Protein AF-A0A920JGI1-F1 (afdb_monomer_lite)

Secondary structure (DSSP, 8-state):
-HHHHHHHHTT-TTTTS-GGG---GGGSPPSTTPPPPPP-HHHHT------S--EEEE-SSSSSS-EEEE--SSSSPBPEEEEE-SSS-EEE----GGGTT-B----

Radius of gyration: 19.33 Å; chains: 1; bounding box: 42×26×53 Å

Foldseek 3Di:
DVQQVVCVVVPNPPPPDDPVPHDDCVVVDPDPDDDDDDDCCVVQVNPDDAADWDKDWAPPPPPPHIWMWIAHQDQQDWIWTWDDPVPRHTDGDPPPVVRPNRHHHDD

Structure (mmCIF, N/CA/C/O backbone):
data_AF-A0A920JGI1-F1
#
_entry.id   AF-A0A920JGI1-F1
#
loop_
_atom_site.group_PDB
_atom_site.id
_atom_site.type_symbol
_atom_site.label_atom_id
_atom_site.label_alt_id
_atom_site.label_comp_id
_atom_site.label_asym_id
_atom_site.label_entity_id
_atom_site.label_seq_id
_atom_site.pdbx_PDB_ins_code
_atom_site.Cartn_x
_atom_site.Cartn_y
_atom_site.Cartn_z
_atom_site.occupancy
_atom_site.B_iso_or_equiv
_atom_site.auth_seq_id
_atom_site.auth_comp_id
_atom_site.auth_asym_id
_atom_site.auth_atom_id
_atom_site.pdbx_PDB_model_num
ATOM 1 N N . MET A 1 1 ? -8.539 3.399 25.474 1.00 62.47 1 MET A N 1
ATOM 2 C CA . MET A 1 1 ? -8.753 3.263 24.015 1.00 62.47 1 MET A CA 1
ATOM 3 C C . MET A 1 1 ? -8.398 1.865 23.494 1.00 62.47 1 MET A C 1
ATOM 5 O O . MET A 1 1 ? -9.261 1.253 22.884 1.00 62.47 1 MET A O 1
ATOM 9 N N . VAL A 1 2 ? -7.209 1.314 23.793 1.00 79.56 2 VAL A N 1
ATOM 10 C CA . VAL A 1 2 ? -6.747 0.002 23.265 1.00 79.56 2 VAL A CA 1
ATOM 11 C C . VAL A 1 2 ? -7.649 -1.191 23.633 1.00 79.56 2 VAL A C 1
ATOM 13 O O . VAL A 1 2 ? -7.760 -2.127 22.851 1.00 79.56 2 VAL A O 1
ATOM 16 N N . LEU A 1 3 ? -8.354 -1.155 24.771 1.00 90.69 3 LEU A N 1
ATOM 17 C CA . LEU A 1 3 ? -9.165 -2.292 25.229 1.00 90.69 3 LEU A CA 1
ATOM 18 C C . LEU A 1 3 ? -10.262 -2.702 24.231 1.00 90.69 3 LEU A C 1
ATOM 20 O O . LEU A 1 3 ? -10.372 -3.876 23.915 1.00 90.69 3 LEU A O 1
ATOM 24 N N . ASN A 1 4 ? -11.034 -1.757 23.682 1.00 92.69 4 ASN A N 1
ATOM 25 C CA . ASN A 1 4 ? -12.092 -2.087 22.713 1.00 92.69 4 ASN A CA 1
ATOM 26 C C . ASN A 1 4 ? -11.502 -2.722 21.447 1.00 92.69 4 ASN A C 1
ATOM 28 O O . ASN A 1 4 ? -12.067 -3.679 20.933 1.00 92.69 4 ASN A O 1
ATOM 32 N N . ILE A 1 5 ? -10.336 -2.236 21.004 1.00 89.81 5 ILE A N 1
ATOM 33 C CA . ILE A 1 5 ? -9.608 -2.792 19.858 1.00 89.81 5 ILE A CA 1
ATOM 34 C C . ILE A 1 5 ? -9.174 -4.233 20.159 1.00 89.81 5 ILE A C 1
ATOM 36 O O . ILE A 1 5 ? -9.395 -5.110 19.335 1.00 89.81 5 ILE A O 1
ATOM 40 N N . ALA A 1 6 ? -8.652 -4.516 21.355 1.00 92.19 6 ALA A N 1
ATOM 41 C CA . ALA A 1 6 ? -8.302 -5.881 21.757 1.00 92.19 6 ALA A CA 1
ATOM 42 C C . ALA A 1 6 ? -9.521 -6.826 21.785 1.00 92.19 6 ALA A C 1
ATOM 44 O O . ALA A 1 6 ? -9.419 -7.973 21.369 1.00 92.19 6 ALA A O 1
ATOM 45 N N . TYR A 1 7 ? -10.696 -6.353 22.212 1.00 93.38 7 TYR A N 1
ATOM 46 C CA . TYR A 1 7 ? -11.926 -7.153 22.131 1.00 93.38 7 TYR A CA 1
ATOM 47 C C . TYR A 1 7 ? -12.406 -7.354 20.684 1.00 93.38 7 TYR A C 1
ATOM 49 O O . TYR A 1 7 ? -13.000 -8.388 20.383 1.00 93.38 7 TYR A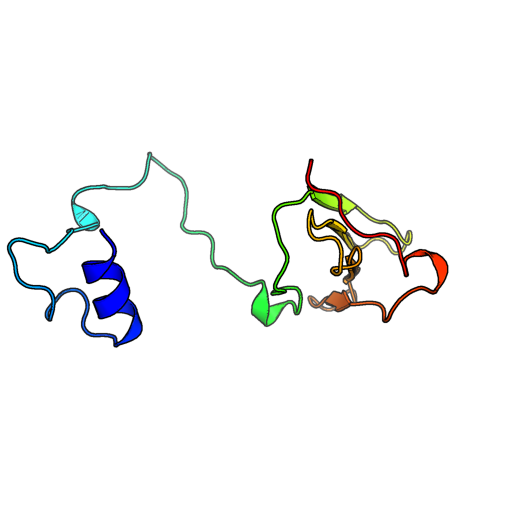 O 1
ATOM 57 N N . MET A 1 8 ? -12.136 -6.414 19.770 1.00 91.88 8 MET A N 1
ATOM 58 C CA . MET A 1 8 ? -12.419 -6.587 18.338 1.00 91.88 8 MET A CA 1
ATOM 59 C C . MET A 1 8 ? -11.531 -7.661 17.704 1.00 91.88 8 MET A C 1
ATOM 61 O O . MET A 1 8 ? -12.041 -8.454 16.916 1.00 91.88 8 MET A O 1
ATOM 65 N N . THR A 1 9 ? -10.242 -7.740 18.063 1.00 91.56 9 THR A N 1
ATOM 66 C CA . THR A 1 9 ? -9.326 -8.738 17.474 1.00 91.56 9 THR A CA 1
ATOM 67 C C . THR A 1 9 ? -9.707 -10.177 17.819 1.00 91.56 9 THR A C 1
ATOM 69 O O . THR A 1 9 ? -9.415 -11.084 17.046 1.00 91.56 9 THR A O 1
ATOM 72 N N . ILE A 1 10 ? -10.404 -10.384 18.940 1.00 94.50 10 ILE A N 1
ATOM 73 C CA . ILE A 1 10 ? -10.933 -11.689 19.363 1.00 94.50 10 ILE A CA 1
ATOM 74 C C . ILE A 1 10 ? -12.438 -11.857 19.084 1.00 94.50 10 ILE A C 1
ATOM 76 O O . ILE A 1 10 ? -13.046 -12.809 19.565 1.00 94.50 10 ILE A O 1
ATOM 80 N N . GLY A 1 11 ? -13.063 -10.932 18.342 1.00 92.25 11 GLY A N 1
ATOM 81 C CA . GLY A 1 11 ? -14.479 -11.010 17.954 1.00 92.25 11 GLY A CA 1
ATOM 82 C C . GLY A 1 11 ? -15.483 -10.852 19.103 1.00 92.25 11 GLY A C 1
ATOM 83 O O . GLY A 1 11 ? -16.646 -11.213 18.957 1.00 92.25 11 GLY A O 1
ATOM 84 N N . GLN A 1 12 ? -15.054 -10.324 20.249 1.00 94.44 12 GLN A N 1
ATOM 85 C CA . GLN A 1 12 ? -15.886 -10.161 21.444 1.00 94.44 12 GLN A CA 1
ATOM 86 C C . GLN A 1 12 ? -16.416 -8.733 21.627 1.00 94.44 12 GLN A C 1
ATOM 88 O O . GLN A 1 12 ? -17.182 -8.471 22.551 1.00 94.44 12 GLN A O 1
ATOM 93 N N . TYR A 1 13 ? -16.037 -7.786 20.773 1.00 92.56 13 TYR A N 1
ATOM 94 C CA . TYR A 1 13 ? -16.662 -6.466 20.762 1.00 92.56 13 TYR A CA 1
ATOM 95 C C . TYR A 1 13 ? -18.076 -6.536 20.140 1.00 92.56 13 TYR A C 1
ATOM 97 O O . TYR A 1 13 ? -18.231 -7.159 19.090 1.00 92.56 13 TYR A O 1
ATOM 105 N N . PRO A 1 14 ? -19.100 -5.859 20.701 1.00 93.44 14 PRO A N 1
ATOM 106 C CA . PRO A 1 14 ? -19.060 -5.027 21.910 1.00 93.44 14 PRO A CA 1
ATOM 107 C C . PRO A 1 14 ? -19.344 -5.788 23.217 1.00 93.44 14 PRO A C 1
ATOM 109 O O . PRO A 1 14 ? -19.015 -5.282 24.285 1.00 93.44 14 PRO A O 1
ATOM 112 N N . SER A 1 15 ? -19.945 -6.980 23.162 1.00 94.69 15 SER A N 1
ATOM 113 C CA . SER A 1 15 ? -20.536 -7.664 24.326 1.00 94.69 15 SER A CA 1
ATOM 114 C C . SER A 1 15 ? -19.549 -8.077 25.422 1.00 94.69 15 SER A C 1
ATOM 116 O O . SER A 1 15 ? -19.942 -8.201 26.576 1.00 94.69 15 SER A O 1
ATOM 118 N N . GLY A 1 16 ? -18.284 -8.312 25.079 1.00 93.25 16 GLY A N 1
ATOM 119 C CA . GLY A 1 16 ? -17.235 -8.701 26.022 1.00 93.25 16 GLY A CA 1
ATOM 120 C C . GLY A 1 16 ? -16.561 -7.524 26.727 1.00 93.25 16 GLY A C 1
ATOM 121 O O . GLY A 1 16 ? -15.860 -7.732 27.714 1.00 93.25 16 GLY A O 1
ATOM 122 N N . VAL A 1 17 ? -16.756 -6.286 26.261 1.00 95.06 17 VAL A N 1
ATOM 123 C CA . VAL A 1 17 ? -16.090 -5.122 26.859 1.00 95.06 17 VAL A CA 1
ATOM 124 C C . VAL A 1 17 ? -16.799 -4.743 28.164 1.00 95.06 17 VAL A C 1
ATOM 126 O O . VAL A 1 17 ? -18.004 -4.493 28.137 1.00 95.06 17 VAL A O 1
ATOM 129 N N . PRO A 1 18 ? -16.089 -4.623 29.306 1.00 94.88 18 PRO A N 1
ATOM 130 C CA . PRO A 1 18 ? -16.700 -4.119 30.531 1.00 94.88 18 PRO A CA 1
ATOM 131 C C . PRO A 1 18 ? -17.330 -2.742 30.299 1.00 94.88 18 PRO A C 1
ATOM 133 O O . PRO A 1 18 ? -16.672 -1.854 29.759 1.00 94.88 18 PRO A O 1
ATOM 136 N N . GLU A 1 19 ? -18.570 -2.553 30.752 1.00 93.19 19 GLU A N 1
A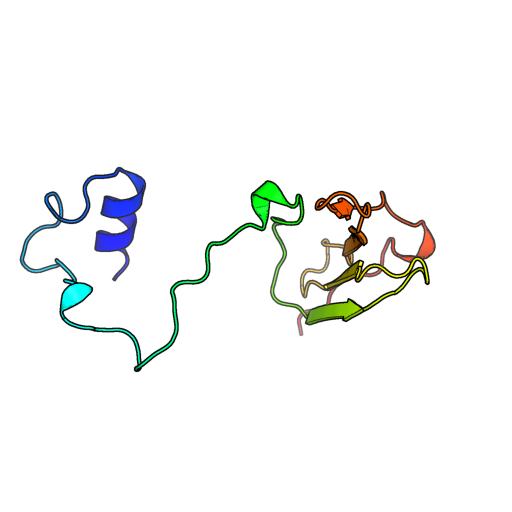TOM 137 C CA . GLU A 1 19 ? -19.414 -1.393 30.419 1.00 93.19 19 GLU A CA 1
ATOM 138 C C . GLU A 1 19 ? -18.714 -0.043 30.633 1.00 93.19 19 GLU A C 1
ATOM 140 O O . GLU A 1 19 ? -18.740 0.820 29.760 1.00 93.19 19 GLU A O 1
ATOM 145 N N . ARG A 1 20 ? -17.977 0.103 31.743 1.00 93.56 20 ARG A N 1
ATOM 146 C CA . ARG A 1 20 ? -17.211 1.322 32.068 1.00 93.56 20 ARG A CA 1
ATOM 147 C C . ARG A 1 20 ? -16.142 1.707 31.036 1.00 93.56 20 ARG A C 1
ATOM 149 O O . ARG A 1 20 ? -15.632 2.821 31.074 1.00 93.56 20 ARG A O 1
ATOM 156 N N . TYR A 1 21 ? -15.755 0.780 30.163 1.00 92.69 21 TYR A N 1
ATOM 157 C CA . TYR A 1 21 ? -14.761 0.981 29.112 1.00 92.69 21 TYR A CA 1
ATOM 158 C C . TYR A 1 21 ? -15.341 0.854 27.704 1.00 92.69 21 TYR A C 1
ATOM 160 O O . TYR A 1 21 ? -14.593 1.068 26.748 1.00 92.69 21 TYR A O 1
ATOM 168 N N . LEU A 1 22 ? -16.617 0.486 27.553 1.00 93.00 22 LEU A N 1
ATOM 169 C CA . LEU A 1 22 ? -17.243 0.309 26.248 1.00 93.00 22 LEU A CA 1
ATOM 170 C C . LEU A 1 22 ? -17.306 1.653 25.519 1.00 93.00 22 LEU A C 1
ATOM 172 O O . LEU A 1 22 ? -17.932 2.605 25.979 1.00 93.00 22 LEU A O 1
ATOM 176 N N . ILE A 1 23 ? -16.672 1.712 24.350 1.00 90.12 23 ILE A N 1
ATOM 177 C CA . ILE A 1 23 ? -16.856 2.821 23.418 1.00 90.12 23 ILE A CA 1
ATOM 178 C C . ILE A 1 23 ? -17.966 2.402 22.464 1.00 90.12 23 ILE A C 1
ATOM 180 O O . ILE A 1 23 ? -17.776 1.505 21.644 1.00 90.12 23 ILE A O 1
ATOM 184 N N . ASP A 1 24 ? -19.127 3.039 22.579 1.00 87.75 24 ASP A N 1
ATOM 185 C CA . ASP A 1 24 ? -20.232 2.850 21.643 1.00 87.75 24 ASP A CA 1
ATOM 186 C C . ASP A 1 24 ? -20.029 3.751 20.419 1.00 87.75 24 ASP A C 1
ATOM 188 O O . ASP A 1 24 ? -20.397 4.927 20.425 1.00 87.75 24 ASP A O 1
ATOM 192 N N . PHE A 1 25 ? -19.432 3.200 19.358 1.00 79.19 25 PHE A N 1
ATOM 193 C CA . PHE A 1 25 ? -19.181 3.944 18.120 1.00 79.19 25 PHE A CA 1
ATOM 194 C C . PHE A 1 25 ? -20.468 4.458 17.461 1.00 79.19 25 PHE A C 1
ATOM 196 O O . PHE A 1 25 ? -20.404 5.433 16.717 1.00 79.19 25 PHE A O 1
ATOM 203 N N . LYS A 1 26 ? -21.648 3.893 17.772 1.00 79.56 26 LYS A N 1
ATOM 204 C CA . LYS A 1 26 ? -22.926 4.411 17.255 1.00 79.56 26 LYS A CA 1
ATOM 205 C C . LYS A 1 26 ? -23.256 5.804 17.797 1.00 79.56 26 LYS A C 1
ATOM 207 O O . LYS A 1 26 ? -23.989 6.539 17.145 1.00 79.56 26 LYS A O 1
ATOM 212 N N . LYS A 1 27 ? -22.707 6.186 18.958 1.00 82.00 27 LYS A N 1
ATOM 213 C CA . LYS A 1 27 ? -22.861 7.534 19.538 1.00 82.00 27 LYS A CA 1
ATOM 214 C C . LYS A 1 27 ? -21.986 8.587 18.863 1.00 82.00 27 LYS A C 1
ATOM 216 O O . LYS A 1 27 ? -22.205 9.774 19.080 1.00 82.00 27 LYS A O 1
ATOM 221 N N . TYR A 1 28 ? -21.023 8.161 18.050 1.00 76.50 28 TYR A N 1
ATOM 222 C CA . TYR A 1 28 ? -20.130 9.029 17.292 1.00 76.50 28 TYR A CA 1
ATOM 223 C C . TYR A 1 28 ? -20.386 8.819 15.796 1.00 76.50 28 TYR A C 1
ATOM 225 O O . TYR A 1 28 ? -19.540 8.244 15.105 1.00 76.50 28 TYR A O 1
ATOM 233 N N . PRO A 1 29 ? -21.573 9.210 15.290 1.00 69.31 29 PRO A N 1
ATOM 234 C CA . PRO A 1 29 ? -21.875 9.076 13.877 1.00 69.31 29 PRO A CA 1
ATOM 235 C C . PRO A 1 29 ? -20.826 9.833 13.057 1.00 69.31 29 PRO A C 1
ATOM 237 O O . PRO A 1 29 ? -20.362 10.908 13.441 1.00 69.31 29 PRO A O 1
ATOM 240 N N . GLN A 1 30 ? -20.426 9.226 11.944 1.00 66.62 30 GLN A N 1
ATOM 241 C CA . GLN A 1 30 ? -19.454 9.784 11.013 1.00 66.62 30 GLN A CA 1
ATOM 242 C C . GLN A 1 30 ? -19.877 11.200 10.589 1.00 66.62 30 GLN A C 1
ATOM 244 O O . GLN A 1 30 ? -21.069 11.463 10.414 1.00 66.62 30 GLN A O 1
ATOM 249 N N . TYR A 1 31 ? -18.901 12.099 10.412 1.00 61.19 31 TYR A N 1
ATOM 250 C CA . TYR A 1 31 ? -19.132 13.405 9.788 1.00 61.19 31 TYR A CA 1
ATOM 251 C C . TYR A 1 31 ? -19.943 13.216 8.494 1.00 61.19 31 TYR A C 1
ATOM 253 O O . TYR A 1 31 ? -19.650 12.328 7.693 1.00 61.19 31 TYR A O 1
ATOM 261 N N . GLU A 1 32 ? -21.003 14.010 8.358 1.00 65.38 32 GLU A N 1
ATOM 262 C CA . GLU A 1 32 ? -22.131 13.787 7.455 1.00 65.38 32 GLU A CA 1
ATOM 263 C C . GLU A 1 32 ? -21.763 13.366 6.010 1.00 65.38 32 GLU A C 1
ATOM 265 O O . GLU A 1 32 ? -20.877 13.935 5.375 1.00 65.38 32 GLU A O 1
ATOM 270 N N . LYS A 1 33 ? -22.558 12.429 5.462 1.00 71.31 33 LYS A N 1
ATOM 271 C CA . LYS A 1 33 ? -22.743 12.085 4.029 1.00 71.31 33 LYS A CA 1
ATOM 272 C C . LYS A 1 33 ? -21.687 11.240 3.299 1.00 71.31 33 LYS A C 1
ATOM 274 O O . LYS A 1 33 ? -21.961 10.860 2.161 1.00 71.31 33 LYS A O 1
ATOM 279 N N . LEU A 1 34 ? -20.545 10.886 3.888 1.00 74.50 34 LEU A N 1
ATOM 280 C CA . LEU A 1 34 ? -19.585 9.997 3.208 1.00 74.50 34 LEU A CA 1
ATOM 281 C C . LEU A 1 34 ? -19.894 8.507 3.452 1.00 74.50 34 LEU A C 1
ATOM 283 O O . LEU A 1 34 ? -20.175 8.129 4.589 1.00 74.50 34 LEU A O 1
ATOM 287 N N . PRO A 1 35 ? -19.828 7.643 2.419 1.00 80.56 35 PRO A N 1
ATOM 288 C CA . PRO A 1 35 ? -19.969 6.204 2.601 1.00 80.56 35 PRO A CA 1
ATOM 289 C C . PRO A 1 35 ? -18.741 5.608 3.302 1.00 80.56 35 PRO A C 1
ATOM 291 O O . PRO A 1 35 ? -17.657 6.195 3.328 1.00 80.56 35 PRO A O 1
ATOM 294 N N . TYR A 1 36 ? -18.893 4.390 3.821 1.00 79.81 36 TYR A N 1
ATOM 295 C CA . TYR A 1 36 ? -17.746 3.581 4.217 1.00 79.81 36 TYR A CA 1
ATOM 296 C C . TYR A 1 36 ? -16.976 3.124 2.977 1.00 79.81 36 TYR A C 1
ATOM 298 O O . TYR A 1 36 ? -17.550 2.544 2.054 1.00 79.81 36 TYR A O 1
ATOM 306 N N . PHE A 1 37 ? -15.662 3.335 2.982 1.00 85.62 37 PHE A N 1
ATOM 307 C CA . PHE A 1 37 ? -14.776 2.814 1.948 1.00 85.62 37 PHE A CA 1
ATOM 308 C C . PHE A 1 37 ? -14.310 1.418 2.344 1.00 85.62 37 PHE A C 1
ATOM 310 O O . PHE A 1 37 ? -13.678 1.223 3.384 1.00 85.62 37 PHE A O 1
ATOM 317 N N . LYS A 1 38 ? -14.631 0.425 1.514 1.00 89.38 38 LYS A N 1
ATOM 318 C CA . LYS A 1 38 ? -14.121 -0.932 1.698 1.00 89.38 38 LYS A CA 1
ATOM 319 C C . LYS A 1 38 ? -12.624 -0.936 1.397 1.00 89.38 38 LYS A C 1
ATOM 321 O O . LYS A 1 38 ? -12.225 -0.611 0.282 1.00 89.38 38 LYS A O 1
ATOM 326 N N . ASN A 1 39 ? -11.809 -1.359 2.360 1.00 90.38 39 ASN A N 1
ATOM 327 C CA . ASN A 1 39 ? -10.407 -1.651 2.087 1.00 90.38 39 ASN A CA 1
ATOM 328 C C . ASN A 1 39 ? -10.325 -2.860 1.135 1.00 90.38 39 ASN A C 1
ATOM 330 O O . ASN A 1 39 ? -10.843 -3.937 1.438 1.00 90.38 39 ASN A O 1
ATOM 334 N N . ILE A 1 40 ? -9.711 -2.656 -0.031 1.00 94.19 40 ILE A N 1
ATOM 335 C CA . ILE A 1 40 ? -9.483 -3.685 -1.054 1.00 94.19 40 ILE A CA 1
ATOM 336 C C . ILE A 1 40 ? -7.991 -3.950 -1.301 1.00 94.19 40 ILE A C 1
ATOM 338 O O . ILE A 1 40 ? -7.669 -4.737 -2.188 1.00 94.19 40 ILE A O 1
ATOM 342 N N . GLY A 1 41 ? -7.087 -3.359 -0.512 1.00 92.44 41 GLY A N 1
ATOM 343 C CA . GLY A 1 41 ? -5.634 -3.439 -0.701 1.00 92.44 41 GLY A CA 1
ATOM 344 C C . GLY A 1 41 ? -5.118 -4.874 -0.775 1.00 92.44 41 GLY A C 1
ATOM 345 O O . GLY A 1 41 ? -4.437 -5.232 -1.736 1.00 92.44 41 GLY A O 1
ATOM 346 N N . SER A 1 42 ? -5.533 -5.738 0.161 1.00 91.38 42 SER A N 1
ATOM 347 C CA . SER A 1 42 ? -5.093 -7.142 0.184 1.00 91.38 42 SER A CA 1
ATOM 348 C C . SER A 1 42 ? -5.632 -7.901 -1.027 1.00 91.38 42 SER A C 1
ATOM 350 O O . SER A 1 42 ? -4.943 -8.729 -1.614 1.00 91.38 42 SER A O 1
ATOM 352 N N . SER A 1 43 ? -6.857 -7.580 -1.461 1.00 92.38 43 SER A N 1
ATOM 353 C CA . SER A 1 43 ? -7.418 -8.177 -2.672 1.00 92.38 43 SER A CA 1
ATOM 354 C C . SER A 1 43 ? -6.689 -7.709 -3.931 1.00 92.38 43 SER A C 1
ATOM 356 O O . SER A 1 43 ? -6.574 -8.486 -4.868 1.00 92.38 43 SER A O 1
ATOM 358 N N . LEU A 1 44 ? -6.180 -6.478 -3.961 1.00 93.50 44 LEU A N 1
ATOM 359 C CA . LEU A 1 44 ? -5.459 -5.911 -5.098 1.00 93.50 44 LEU A CA 1
ATOM 360 C C . LEU A 1 44 ? -3.976 -6.314 -5.139 1.00 93.50 44 LEU A C 1
ATOM 362 O O . LEU A 1 44 ? -3.363 -6.181 -6.194 1.00 93.50 44 LEU A O 1
ATOM 366 N N . GLY A 1 45 ? -3.423 -6.832 -4.037 1.00 91.38 45 GLY A N 1
ATOM 367 C CA . GLY A 1 45 ? -2.009 -7.211 -3.923 1.00 91.38 45 GLY A CA 1
ATOM 368 C C . GLY A 1 45 ? -1.076 -6.057 -3.539 1.00 91.38 45 GLY A C 1
ATOM 369 O O . GLY A 1 45 ? 0.122 -6.149 -3.776 1.00 91.38 45 GLY A O 1
ATOM 370 N N . VAL A 1 46 ? -1.614 -4.977 -2.963 1.00 92.62 46 VAL A N 1
ATOM 371 C CA . VAL A 1 46 ? -0.862 -3.756 -2.586 1.00 92.62 46 VAL A CA 1
ATOM 372 C C . VAL A 1 46 ? -0.850 -3.501 -1.075 1.00 92.62 46 VAL A C 1
ATOM 374 O O . VAL A 1 46 ? -0.427 -2.446 -0.614 1.00 92.62 46 VAL A O 1
ATOM 377 N N . ASP A 1 47 ? -1.351 -4.458 -0.295 1.00 89.81 47 ASP A N 1
ATOM 378 C CA . ASP A 1 47 ? -1.332 -4.419 1.167 1.00 89.81 47 ASP A CA 1
ATOM 379 C C . ASP A 1 47 ? 0.054 -4.827 1.667 1.00 89.81 47 ASP A C 1
ATOM 381 O O . ASP A 1 47 ? 0.346 -6.010 1.847 1.00 89.81 47 ASP A O 1
ATOM 385 N N . THR A 1 48 ? 0.933 -3.834 1.782 1.00 84.12 48 THR A N 1
ATOM 386 C CA . THR A 1 48 ? 2.328 -4.001 2.191 1.00 84.12 48 THR A CA 1
ATOM 387 C C . THR A 1 48 ? 2.599 -3.316 3.524 1.00 84.12 48 THR A C 1
ATOM 389 O O . THR A 1 48 ? 1.885 -2.400 3.937 1.00 84.12 48 THR A O 1
ATOM 392 N N . TYR A 1 49 ? 3.662 -3.752 4.191 1.00 83.25 49 TYR A N 1
ATOM 393 C CA . TYR A 1 49 ? 4.146 -3.131 5.411 1.00 83.25 49 TYR A CA 1
ATOM 394 C C . TYR A 1 49 ? 5.300 -2.184 5.079 1.00 83.25 49 TYR A C 1
ATOM 396 O O . TYR A 1 49 ? 6.375 -2.621 4.673 1.00 83.25 49 TYR A O 1
ATOM 404 N N . SER A 1 50 ? 5.080 -0.886 5.267 1.00 84.56 50 SER A N 1
ATOM 405 C CA . SER A 1 50 ? 6.115 0.139 5.159 1.00 84.56 50 SER A CA 1
ATOM 406 C C . SER A 1 50 ? 5.962 1.164 6.276 1.00 84.56 50 SER A C 1
ATOM 408 O O . SER A 1 50 ? 4.922 1.257 6.933 1.00 84.56 50 SER A O 1
ATOM 410 N N . TYR A 1 51 ? 7.013 1.947 6.493 1.00 84.25 51 TYR A N 1
ATOM 411 C CA . TYR A 1 51 ? 6.975 3.071 7.416 1.00 84.25 51 TYR A CA 1
ATOM 412 C C . TYR A 1 51 ? 6.582 4.336 6.660 1.00 84.25 51 TYR A C 1
ATOM 414 O O . TYR A 1 51 ? 6.699 4.378 5.439 1.00 84.25 51 TYR A O 1
ATOM 422 N N . TYR A 1 52 ? 6.065 5.323 7.396 1.00 82.94 52 TYR A N 1
ATOM 423 C CA . TYR A 1 52 ? 5.634 6.650 6.939 1.00 82.94 52 TYR A CA 1
ATOM 424 C C . TYR A 1 52 ? 6.276 7.077 5.612 1.00 82.94 52 TYR A C 1
ATOM 426 O O . TYR A 1 52 ? 7.489 7.046 5.475 1.00 82.94 52 TYR A O 1
ATOM 434 N N . GLY A 1 53 ? 5.486 7.477 4.622 1.00 87.38 53 GLY A N 1
ATOM 435 C CA . GLY A 1 53 ? 6.027 7.786 3.304 1.00 87.38 53 GLY A CA 1
ATOM 436 C C . GLY A 1 53 ? 5.019 8.461 2.393 1.00 87.38 53 GLY A C 1
ATOM 437 O O . GLY A 1 53 ? 3.923 8.834 2.815 1.00 87.38 53 GLY A O 1
ATOM 438 N N . GLY A 1 54 ? 5.416 8.648 1.139 1.00 91.00 54 GLY A N 1
ATOM 439 C CA . GLY A 1 54 ? 4.565 9.182 0.086 1.00 91.00 54 GLY A CA 1
ATOM 440 C C . GLY A 1 54 ? 3.966 8.068 -0.763 1.00 91.00 54 GLY A C 1
ATOM 441 O O . GLY A 1 54 ? 4.522 6.976 -0.869 1.00 91.00 54 GLY A O 1
ATOM 442 N N . SER A 1 55 ? 2.846 8.368 -1.414 1.00 93.50 55 SER A N 1
ATOM 443 C CA . SER A 1 55 ? 2.312 7.541 -2.493 1.00 93.50 55 SER A CA 1
ATOM 444 C C . SER A 1 55 ? 1.842 8.430 -3.634 1.00 93.50 55 SER A C 1
ATOM 446 O O . SER A 1 55 ? 1.320 9.521 -3.396 1.00 93.50 55 SER A O 1
ATOM 448 N N . ILE A 1 56 ? 2.058 7.971 -4.862 1.00 96.00 56 ILE A N 1
ATOM 449 C CA . ILE A 1 56 ? 1.503 8.574 -6.073 1.00 96.00 56 ILE A CA 1
ATOM 450 C C . ILE A 1 56 ? 0.815 7.496 -6.906 1.00 96.00 56 ILE A C 1
ATOM 452 O O . ILE A 1 56 ? 1.174 6.316 -6.838 1.00 96.00 56 ILE A O 1
ATOM 456 N N . THR A 1 57 ? -0.154 7.924 -7.707 1.00 96.56 57 THR A N 1
ATOM 457 C CA . THR A 1 57 ? -0.890 7.072 -8.638 1.00 96.56 57 THR A CA 1
ATOM 458 C C . THR A 1 57 ? -0.939 7.771 -9.987 1.00 96.56 57 THR A C 1
ATOM 460 O O . THR A 1 57 ? -1.459 8.879 -10.069 1.00 96.56 57 THR A O 1
ATOM 463 N N . GLU A 1 58 ? -0.344 7.155 -11.008 1.00 96.75 58 GLU A N 1
ATOM 464 C CA . GLU A 1 58 ? -0.238 7.700 -12.367 1.00 96.75 58 GLU A CA 1
ATOM 465 C C . GLU A 1 58 ? 0.050 6.568 -13.363 1.00 96.75 58 GLU A C 1
ATOM 467 O O . GLU A 1 58 ? 0.532 5.508 -12.967 1.00 96.75 58 GLU A O 1
ATOM 472 N N . ASP A 1 59 ? -0.223 6.771 -14.650 1.00 95.81 59 ASP A N 1
ATOM 473 C CA . ASP A 1 59 ? 0.216 5.850 -15.709 1.00 95.81 59 ASP A CA 1
ATOM 474 C C . ASP A 1 59 ? 1.740 5.962 -15.952 1.00 95.81 59 ASP A C 1
ATOM 476 O O . ASP A 1 59 ? 2.224 6.668 -16.837 1.00 95.81 59 ASP A O 1
ATOM 480 N N . LEU A 1 60 ? 2.524 5.296 -15.098 1.00 93.38 60 LEU A N 1
ATOM 481 C CA . LEU A 1 60 ? 3.989 5.395 -15.069 1.00 93.38 60 LEU A CA 1
ATOM 482 C C . LEU A 1 60 ? 4.679 4.586 -16.176 1.00 93.38 60 LEU A C 1
ATOM 484 O O . LEU A 1 60 ? 5.865 4.808 -16.448 1.00 93.38 60 LEU A O 1
ATOM 488 N N . ASN A 1 61 ? 3.977 3.630 -16.785 1.00 92.50 61 ASN A N 1
ATOM 489 C CA . ASN A 1 61 ? 4.510 2.781 -17.849 1.00 92.50 61 ASN A CA 1
ATOM 490 C C . ASN A 1 61 ? 3.882 3.060 -19.233 1.00 92.50 61 ASN A C 1
ATOM 492 O O . ASN A 1 61 ? 4.369 2.511 -20.226 1.00 92.50 61 ASN A O 1
ATOM 496 N N . ASN A 1 62 ? 2.891 3.956 -19.293 1.00 95.56 62 ASN A N 1
ATOM 497 C CA . ASN A 1 62 ? 2.170 4.389 -20.484 1.00 95.56 62 ASN A CA 1
ATOM 498 C C . ASN A 1 62 ? 1.380 3.251 -21.169 1.00 95.56 62 ASN A C 1
ATOM 500 O O . ASN A 1 62 ? 1.388 3.142 -22.401 1.00 95.56 62 ASN A O 1
ATOM 504 N N . ASP A 1 63 ? 0.726 2.391 -20.381 1.00 95.56 63 ASP A N 1
ATOM 505 C CA . ASP A 1 63 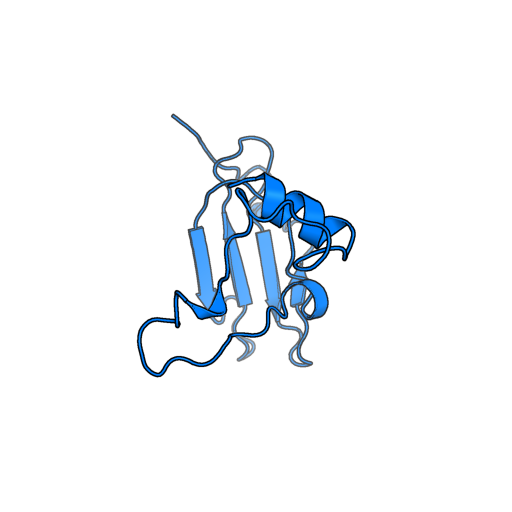? -0.158 1.310 -20.851 1.00 95.56 63 ASP A CA 1
ATOM 506 C C . ASP A 1 63 ? -1.656 1.642 -20.739 1.00 95.56 63 ASP A C 1
ATOM 508 O O . ASP A 1 63 ? -2.502 0.841 -21.150 1.00 95.56 63 ASP A O 1
ATOM 512 N N . GLY A 1 64 ? -1.987 2.844 -20.260 1.00 96.88 64 GLY A N 1
ATOM 513 C CA . GLY A 1 64 ? -3.354 3.313 -20.070 1.00 96.88 64 GLY A CA 1
ATOM 514 C C . GLY A 1 64 ? -3.978 2.905 -18.735 1.00 96.88 64 GLY A C 1
ATOM 515 O O . GLY A 1 64 ? -5.164 3.183 -18.527 1.00 96.88 64 GLY A O 1
ATOM 516 N N . PHE A 1 65 ? -3.227 2.272 -17.829 1.00 96.69 65 PHE A N 1
ATOM 517 C CA . PHE A 1 65 ? -3.666 1.952 -16.475 1.00 96.69 65 PHE A CA 1
ATOM 518 C C . PHE A 1 65 ? -2.837 2.706 -15.431 1.00 96.69 65 PHE A C 1
ATOM 520 O O . PHE A 1 65 ? -1.630 2.878 -15.549 1.00 96.69 65 PHE A O 1
ATOM 527 N N . HIS A 1 66 ? -3.496 3.168 -14.367 1.00 96.38 66 HIS A N 1
ATOM 528 C CA . HIS A 1 66 ? -2.791 3.845 -13.285 1.00 96.38 66 HIS A CA 1
ATOM 529 C C . HIS A 1 66 ? -2.009 2.853 -12.422 1.00 96.38 66 HIS A C 1
ATOM 531 O O . HIS A 1 66 ? -2.587 1.976 -11.779 1.00 96.38 66 HIS A O 1
ATOM 537 N N . ASP A 1 67 ? -0.702 3.060 -12.359 1.00 95.62 67 ASP A N 1
ATOM 538 C CA . ASP A 1 67 ? 0.226 2.363 -11.484 1.00 95.62 67 ASP A CA 1
ATOM 539 C C . ASP A 1 67 ? 0.309 3.043 -10.106 1.00 95.62 67 ASP A C 1
ATOM 541 O O . ASP A 1 67 ? -0.171 4.162 -9.910 1.00 95.62 67 ASP A O 1
ATOM 545 N N . ILE A 1 68 ? 0.961 2.395 -9.135 1.00 95.12 68 ILE A N 1
ATOM 546 C CA . ILE A 1 68 ? 1.199 2.953 -7.795 1.00 95.12 68 ILE A CA 1
ATOM 547 C C . ILE A 1 68 ? 2.696 2.945 -7.492 1.00 95.12 68 ILE A C 1
ATOM 549 O O . ILE A 1 68 ? 3.365 1.920 -7.628 1.00 95.12 68 ILE A O 1
ATOM 553 N N . PHE A 1 69 ? 3.216 4.074 -7.014 1.00 93.50 69 PHE A N 1
ATOM 554 C CA . PHE A 1 69 ? 4.576 4.176 -6.487 1.00 93.50 69 PHE A CA 1
ATOM 555 C C . PHE A 1 69 ? 4.539 4.670 -5.046 1.00 93.50 69 PHE A C 1
ATOM 557 O O . PHE A 1 69 ? 3.868 5.662 -4.749 1.00 93.50 69 PHE A O 1
ATOM 564 N N . THR A 1 70 ? 5.255 3.990 -4.152 1.00 92.88 70 THR A N 1
ATOM 565 C CA . THR A 1 70 ? 5.298 4.337 -2.730 1.00 92.88 70 THR A CA 1
ATOM 566 C C . THR A 1 70 ? 6.725 4.452 -2.220 1.00 92.88 70 THR A C 1
ATOM 568 O O . THR A 1 70 ? 7.646 3.776 -2.688 1.00 92.88 70 THR A O 1
ATOM 571 N N . THR A 1 71 ? 6.906 5.326 -1.236 1.00 91.31 71 THR A N 1
ATOM 572 C CA . THR A 1 71 ? 8.151 5.454 -0.483 1.00 91.31 71 THR A CA 1
ATOM 573 C C . THR A 1 71 ? 7.933 5.053 0.970 1.00 91.31 71 THR A C 1
ATOM 575 O O . THR A 1 71 ? 6.804 4.979 1.455 1.00 91.31 71 THR A O 1
ATOM 578 N N . SER A 1 72 ? 9.035 4.794 1.662 1.00 90.12 72 SER A N 1
ATOM 579 C CA . SER A 1 72 ? 9.091 4.576 3.105 1.00 90.12 72 SER A CA 1
ATOM 580 C C . SER A 1 72 ? 10.096 5.563 3.692 1.00 90.12 72 SER A C 1
ATOM 582 O O . SER A 1 72 ? 10.978 6.018 2.968 1.00 90.12 72 SER A O 1
ATOM 584 N N . THR A 1 73 ? 9.998 5.902 4.975 1.00 89.38 73 THR A N 1
ATOM 585 C CA . THR A 1 73 ? 11.054 6.623 5.714 1.00 89.38 73 THR A CA 1
ATOM 586 C C . THR A 1 73 ? 12.090 5.684 6.324 1.00 89.38 73 THR A C 1
ATOM 588 O O . THR A 1 73 ? 13.114 6.145 6.830 1.00 89.38 73 THR A O 1
ATOM 591 N N . ASP A 1 74 ? 11.821 4.381 6.306 1.00 87.31 74 ASP A N 1
ATOM 592 C CA . ASP A 1 74 ? 12.746 3.364 6.789 1.00 87.31 74 ASP A CA 1
ATOM 593 C C . ASP A 1 74 ? 13.987 3.249 5.889 1.00 87.31 74 ASP A C 1
ATOM 595 O O . ASP A 1 74 ? 13.903 3.373 4.665 1.00 87.31 74 ASP A O 1
ATOM 599 N N . LEU A 1 75 ? 15.138 3.006 6.518 1.00 87.19 75 LEU A N 1
ATOM 600 C CA . LEU A 1 75 ? 16.438 2.927 5.848 1.00 87.19 75 LEU A CA 1
ATOM 601 C C . LEU A 1 75 ? 16.651 1.589 5.129 1.00 87.19 75 LEU A C 1
ATOM 603 O O . LEU A 1 75 ? 17.549 1.488 4.300 1.00 87.19 75 LEU A O 1
ATOM 607 N N . GLU A 1 76 ? 15.854 0.566 5.439 1.00 86.38 76 GLU A N 1
ATOM 608 C CA . GLU A 1 76 ? 16.003 -0.784 4.881 1.00 86.38 76 GLU A CA 1
ATOM 609 C C . GLU A 1 76 ? 14.898 -1.125 3.866 1.00 86.38 76 GLU A C 1
ATOM 611 O O . GLU A 1 76 ? 15.060 -1.993 3.000 1.00 86.38 76 GLU A O 1
ATOM 616 N N . THR A 1 77 ? 13.781 -0.401 3.919 1.00 86.25 77 THR A N 1
ATOM 617 C CA . THR A 1 77 ? 12.649 -0.543 3.006 1.00 86.25 77 THR A CA 1
ATOM 618 C C . THR A 1 77 ? 12.913 0.225 1.714 1.00 86.25 77 THR A C 1
ATOM 620 O O . THR A 1 77 ? 13.051 1.449 1.708 1.00 86.25 77 THR A O 1
ATOM 623 N N . ASN A 1 78 ? 12.949 -0.497 0.595 1.00 88.06 78 ASN A N 1
ATOM 62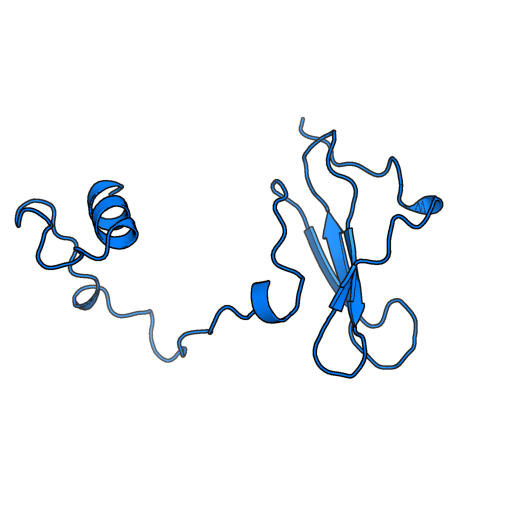4 C CA . ASN A 1 78 ? 13.057 0.117 -0.726 1.00 88.06 78 ASN A CA 1
ATOM 625 C C . ASN A 1 78 ? 11.734 0.779 -1.121 1.00 88.06 78 ASN A C 1
ATOM 627 O O . ASN A 1 78 ? 10.665 0.371 -0.665 1.00 88.06 78 ASN A O 1
ATOM 631 N N . VAL A 1 79 ? 11.801 1.746 -2.033 1.00 89.81 79 VAL A N 1
ATOM 632 C CA . VAL A 1 79 ? 10.607 2.209 -2.751 1.00 89.81 79 VAL A CA 1
ATOM 633 C C . VAL A 1 79 ? 9.914 1.041 -3.456 1.00 89.81 79 VAL A C 1
ATOM 635 O O . VAL A 1 79 ? 10.577 0.149 -3.997 1.00 89.81 79 VAL A O 1
ATOM 638 N N . ALA A 1 80 ? 8.583 1.053 -3.471 1.00 90.31 80 ALA A N 1
ATOM 639 C CA . ALA A 1 80 ? 7.788 0.023 -4.127 1.00 90.31 80 ALA A CA 1
ATOM 640 C C . ALA A 1 80 ? 7.107 0.588 -5.373 1.00 90.31 80 ALA A C 1
ATOM 642 O O . ALA A 1 80 ? 6.619 1.720 -5.386 1.00 90.31 80 ALA A O 1
ATOM 643 N N . TYR A 1 81 ? 7.080 -0.218 -6.433 1.00 92.25 81 TYR A N 1
ATOM 644 C CA . TYR A 1 81 ? 6.437 0.125 -7.694 1.00 92.25 81 TYR A CA 1
ATOM 645 C C . TYR A 1 81 ? 5.516 -1.013 -8.134 1.00 92.25 81 TYR A C 1
ATOM 647 O O . TYR A 1 81 ? 5.962 -2.113 -8.481 1.00 92.25 81 TYR A O 1
ATOM 655 N N . TYR A 1 82 ? 4.223 -0.725 -8.108 1.00 93.94 82 TYR A N 1
ATOM 656 C CA . TYR A 1 82 ? 3.143 -1.640 -8.427 1.00 93.94 82 TYR A CA 1
ATOM 657 C C . TYR A 1 82 ? 2.569 -1.284 -9.789 1.00 93.94 82 TYR A C 1
ATOM 659 O O . TYR A 1 82 ? 2.059 -0.181 -9.973 1.00 93.94 82 TYR A O 1
ATOM 667 N N . ILE A 1 83 ? 2.624 -2.233 -10.719 1.00 94.19 83 ILE A N 1
ATOM 668 C CA . ILE A 1 83 ? 2.054 -2.066 -12.053 1.00 94.19 83 ILE A CA 1
ATOM 669 C C . ILE A 1 83 ? 0.647 -2.644 -12.085 1.00 94.19 83 ILE A C 1
ATOM 671 O O . 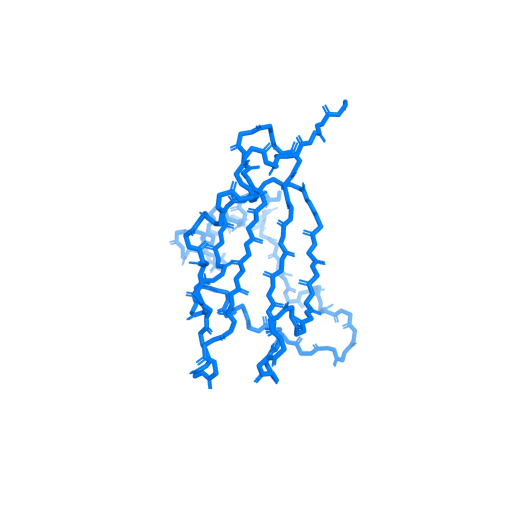ILE A 1 83 ? 0.452 -3.790 -11.664 1.00 94.19 83 ILE A O 1
ATOM 675 N N . ALA A 1 84 ? -0.313 -1.873 -12.586 1.00 95.50 84 ALA A N 1
ATOM 676 C CA . ALA A 1 84 ? -1.658 -2.376 -12.824 1.00 95.50 84 ALA A CA 1
ATOM 677 C C . ALA A 1 84 ? -1.634 -3.433 -13.939 1.00 95.50 84 ALA A C 1
ATOM 679 O O . ALA A 1 84 ? -1.041 -3.244 -14.994 1.00 95.50 84 ALA A O 1
ATOM 680 N N . ASP A 1 85 ? -2.284 -4.576 -13.725 1.00 93.62 85 ASP A N 1
ATOM 681 C CA . ASP A 1 85 ? -2.276 -5.676 -14.702 1.00 93.62 85 ASP A CA 1
ATOM 682 C C . ASP A 1 85 ? -3.392 -5.579 -15.763 1.00 93.62 85 ASP A C 1
ATOM 684 O O . ASP A 1 85 ? -3.576 -6.501 -16.565 1.00 93.62 85 ASP A O 1
ATOM 688 N N . GLY A 1 86 ? -4.185 -4.502 -15.722 1.00 93.19 86 GLY A N 1
ATOM 689 C CA . GLY A 1 86 ? -5.381 -4.295 -16.546 1.00 93.19 86 GLY A CA 1
ATOM 690 C C . GLY A 1 86 ? -6.554 -5.240 -16.238 1.00 93.19 86 GLY A C 1
ATOM 691 O O . GLY A 1 86 ? -7.601 -5.160 -16.877 1.00 93.19 86 GLY A O 1
ATOM 692 N N . LYS A 1 87 ? -6.413 -6.141 -15.258 1.00 94.06 87 LYS A N 1
ATOM 693 C CA . LYS A 1 87 ? -7.398 -7.165 -14.856 1.00 94.06 87 LYS A CA 1
ATOM 694 C C . LYS A 1 87 ? -7.904 -6.961 -13.426 1.00 94.06 87 LYS A C 1
ATOM 696 O O . LYS A 1 87 ? -8.611 -7.814 -12.887 1.00 94.06 87 L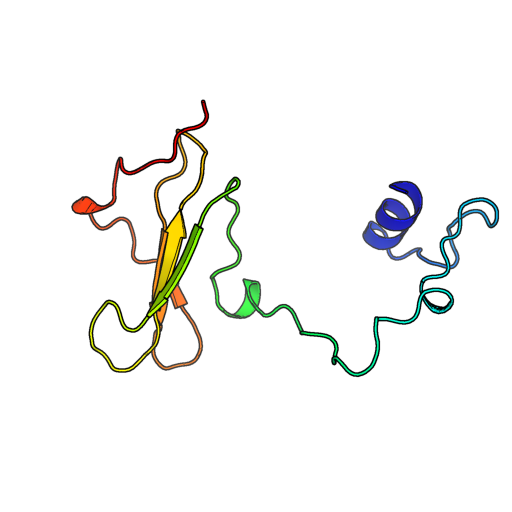YS A O 1
ATOM 701 N N . GLY A 1 88 ? -7.575 -5.822 -12.819 1.00 91.94 88 GLY A N 1
ATOM 702 C CA . GLY A 1 88 ? -8.009 -5.452 -11.476 1.00 91.94 88 GLY A CA 1
ATOM 703 C C . GLY A 1 88 ? -7.098 -5.971 -10.365 1.00 91.94 88 GLY A C 1
ATOM 704 O O . GLY A 1 88 ? -7.556 -6.097 -9.229 1.00 91.94 88 GLY A O 1
ATOM 705 N N . LYS A 1 89 ? -5.834 -6.285 -10.667 1.00 94.50 89 LYS A N 1
ATOM 706 C CA . LYS A 1 89 ? -4.779 -6.538 -9.679 1.00 94.50 89 LYS A CA 1
ATOM 707 C C . LYS A 1 89 ? -3.569 -5.659 -9.965 1.00 94.50 89 LYS A C 1
ATOM 709 O O . LYS A 1 89 ? -3.459 -5.029 -11.015 1.00 94.50 89 LYS A O 1
ATOM 714 N N . TYR A 1 90 ? -2.648 -5.659 -9.014 1.00 94.50 90 TYR A N 1
ATOM 715 C CA . TYR A 1 90 ? -1.332 -5.083 -9.190 1.00 94.50 90 TYR A CA 1
ATOM 716 C C . TYR A 1 90 ? -0.277 -6.167 -9.074 1.00 94.50 90 TYR A C 1
ATOM 718 O O . TYR A 1 90 ? -0.376 -7.089 -8.262 1.00 94.50 90 TYR A O 1
ATOM 726 N N . ILE A 1 91 ? 0.752 -6.027 -9.892 1.00 91.00 91 ILE A N 1
ATOM 727 C CA . ILE A 1 91 ? 1.963 -6.818 -9.794 1.00 91.00 91 ILE A CA 1
ATOM 728 C C . ILE A 1 91 ? 3.015 -5.884 -9.224 1.00 91.00 91 ILE A C 1
ATOM 730 O O . ILE A 1 91 ? 3.423 -4.924 -9.882 1.00 91.00 91 ILE A O 1
ATOM 734 N N . GLU A 1 92 ? 3.471 -6.165 -8.005 1.00 83.38 92 GLU A N 1
ATOM 735 C CA . GLU A 1 92 ? 4.717 -5.575 -7.535 1.00 83.38 92 GLU A CA 1
ATOM 736 C C . GLU A 1 92 ? 5.810 -6.027 -8.501 1.00 83.38 92 GLU A C 1
ATOM 738 O O . GLU A 1 92 ? 6.103 -7.223 -8.620 1.00 83.38 92 GLU A O 1
ATOM 743 N N . ARG A 1 93 ? 6.378 -5.093 -9.268 1.00 69.50 93 ARG A N 1
ATOM 744 C CA . ARG A 1 93 ? 7.483 -5.460 -10.147 1.00 69.50 93 ARG A CA 1
ATOM 745 C C . ARG A 1 93 ? 8.643 -5.859 -9.240 1.00 69.50 93 ARG A C 1
ATOM 747 O O . ARG A 1 93 ? 9.099 -5.017 -8.465 1.00 69.50 93 ARG A O 1
ATOM 754 N N . PRO A 1 94 ? 9.171 -7.093 -9.349 1.00 53.38 94 PRO A N 1
ATOM 755 C CA . PRO A 1 94 ? 10.353 -7.460 -8.596 1.00 53.38 94 PRO A CA 1
ATOM 756 C C . PRO A 1 94 ? 11.460 -6.485 -8.977 1.00 53.38 94 PRO A C 1
ATOM 758 O O . PRO A 1 94 ? 11.784 -6.352 -10.159 1.00 53.38 94 PRO A O 1
ATOM 761 N N . ARG A 1 95 ? 11.952 -5.770 -7.957 1.00 55.69 95 ARG A N 1
ATOM 762 C CA . ARG A 1 95 ? 13.168 -4.949 -7.923 1.00 55.69 95 ARG A CA 1
ATOM 763 C C . ARG A 1 95 ? 13.693 -4.623 -9.318 1.00 55.69 95 ARG A C 1
ATOM 765 O O . ARG A 1 95 ? 14.615 -5.281 -9.802 1.00 55.69 95 ARG A O 1
ATOM 772 N N . ARG A 1 96 ? 13.145 -3.584 -9.967 1.00 62.81 96 ARG A N 1
ATOM 773 C CA . ARG A 1 96 ? 13.914 -2.926 -11.035 1.00 62.81 96 ARG A CA 1
ATOM 774 C C . ARG A 1 96 ? 15.288 -2.629 -10.423 1.00 62.81 96 ARG A C 1
ATOM 776 O O . ARG A 1 96 ? 15.309 -1.978 -9.380 1.00 62.81 96 ARG A O 1
ATOM 783 N N . PRO A 1 97 ? 16.409 -3.076 -11.017 1.00 64.31 97 PRO A N 1
ATOM 784 C CA . PRO A 1 97 ? 17.728 -2.857 -10.423 1.00 64.31 97 PRO A CA 1
ATOM 785 C C . PRO A 1 97 ? 17.986 -1.380 -10.102 1.00 64.31 97 PRO A C 1
ATOM 787 O O . PRO A 1 97 ? 18.628 -1.071 -9.111 1.00 64.31 97 PRO A O 1
ATOM 790 N N . ALA A 1 98 ? 17.403 -0.476 -10.898 1.00 75.69 98 ALA A N 1
ATOM 791 C CA . ALA A 1 98 ? 17.478 0.969 -10.709 1.00 75.69 98 ALA A CA 1
ATOM 792 C C . ALA A 1 98 ? 16.734 1.512 -9.472 1.00 75.69 98 ALA A C 1
ATOM 794 O O . ALA A 1 98 ? 17.038 2.614 -9.039 1.00 75.69 98 ALA A O 1
ATOM 795 N N . LEU A 1 99 ? 15.754 0.784 -8.928 1.00 79.81 99 LEU A N 1
ATOM 796 C CA . LEU A 1 99 ? 15.020 1.185 -7.720 1.00 79.81 99 LEU A CA 1
ATOM 797 C C . LEU A 1 99 ? 15.608 0.562 -6.449 1.00 79.81 99 LEU A C 1
ATOM 799 O O . LEU A 1 99 ? 15.233 0.937 -5.342 1.00 79.81 99 LEU A O 1
ATOM 803 N N . TYR A 1 100 ? 16.526 -0.393 -6.602 1.00 82.25 100 TYR A N 1
ATOM 804 C CA . TYR A 1 100 ? 17.173 -1.035 -5.472 1.00 82.25 100 TYR A CA 1
ATOM 805 C C . TYR A 1 100 ? 18.196 -0.101 -4.821 1.00 82.25 100 TYR A C 1
ATOM 807 O O . TYR A 1 100 ? 19.005 0.523 -5.504 1.00 82.25 100 TYR A O 1
ATOM 815 N N . GLY A 1 101 ? 18.170 -0.032 -3.494 1.00 82.38 101 GLY A N 1
ATOM 816 C CA . GLY A 1 101 ? 18.984 0.890 -2.707 1.00 82.38 101 GLY A CA 1
ATOM 817 C C . GLY A 1 101 ? 18.397 2.298 -2.615 1.00 82.38 101 GLY A C 1
ATOM 818 O O . GLY A 1 101 ? 18.960 3.130 -1.911 1.00 82.38 101 GLY A O 1
ATOM 819 N N . ILE A 1 102 ? 17.264 2.569 -3.276 1.00 86.88 102 ILE A N 1
ATOM 820 C CA . ILE A 1 102 ? 16.490 3.784 -3.023 1.00 86.88 102 ILE A CA 1
ATOM 821 C C . ILE A 1 102 ? 15.598 3.503 -1.818 1.00 86.88 102 ILE A C 1
ATOM 823 O O . ILE A 1 102 ? 14.528 2.903 -1.940 1.00 86.88 102 ILE A O 1
ATOM 827 N N . THR A 1 103 ? 16.076 3.908 -0.650 1.00 88.44 103 THR A N 1
ATOM 828 C CA . THR A 1 103 ? 15.389 3.759 0.634 1.00 88.44 103 THR A CA 1
ATOM 829 C C . THR A 1 103 ? 14.969 5.117 1.178 1.00 88.44 103 THR A C 1
ATOM 831 O O . THR A 1 103 ? 15.298 6.169 0.622 1.00 88.44 103 THR A O 1
ATOM 834 N N . GLY A 1 104 ? 14.217 5.089 2.271 1.00 82.12 104 GLY A N 1
ATOM 835 C CA . GLY A 1 104 ? 13.865 6.283 3.013 1.00 82.12 104 GLY A CA 1
ATOM 836 C C . GLY A 1 104 ? 15.033 6.928 3.740 1.00 82.12 104 GLY A C 1
ATOM 837 O O . GLY A 1 104 ? 16.172 6.465 3.697 1.00 82.12 104 GLY A O 1
ATOM 838 N N . GLY A 1 105 ? 14.701 7.994 4.461 1.00 73.69 105 GLY A N 1
ATOM 839 C CA . GLY A 1 105 ? 15.550 8.626 5.455 1.00 73.69 105 GLY A CA 1
ATOM 840 C C . GLY A 1 105 ? 14.674 9.209 6.556 1.00 73.69 105 GLY A C 1
ATOM 841 O O . GLY A 1 105 ? 13.665 9.856 6.276 1.00 73.69 105 GLY A O 1
ATOM 842 N N . SER A 1 106 ? 15.057 8.964 7.802 1.00 64.94 106 SER A N 1
ATOM 843 C CA . SER A 1 106 ? 14.472 9.602 8.979 1.00 64.94 106 SER A CA 1
ATOM 844 C C . SER A 1 106 ? 15.577 10.447 9.616 1.00 64.94 106 SER A C 1
ATOM 846 O O . SER A 1 106 ? 16.653 9.916 9.888 1.00 64.94 106 SER A O 1
ATOM 848 N N . HIS A 1 107 ? 15.351 11.753 9.768 1.00 56.97 107 HIS A N 1
ATOM 849 C CA . HIS A 1 107 ? 16.252 12.650 10.501 1.00 56.97 107 HIS A CA 1
ATOM 850 C C . HIS A 1 107 ? 15.877 12.705 11.979 1.00 56.97 107 HIS A C 1
ATOM 852 O O . HIS A 1 107 ? 14.659 12.687 12.269 1.00 56.97 107 HIS A O 1
#

pLDDT: mean 86.6, std 10.28, range [53.38, 96.88]

Sequence (107 aa):
MVLNIAYMTIGQYPSGVPERYLIDFKKYPQYEKLPYFKNIGSSLGVDTYSYYGGSITEDLNNDGFHDIFTTSTDLETNVAYYIADGKGKYIERPRRPALYGITGGSH